Protein AF-A0A3C0AWQ5-F1 (afdb_monomer)

Nearest PDB structures (foldseek):
  6bwj-assembly1_A  TM=4.779E-01  e=2.416E+00  Oryctolagus cuniculus
  8ffl-assembly1_B  TM=4.822E-01  e=4.957E+00  Rattus norvegicus
  8ekq-assembly1_A  TM=4.429E-01  e=6.087E+00  Rattus norvegicus
  3ja6-assembly1_H  TM=2.962E-01  e=8.720E+00  Escherichia coli

Radius of gyration: 26.16 Å; Cα contacts (8 Å, |Δi|>4): 96; chains: 1; bounding box: 43×48×89 Å

Sequence (174 aa):
MKNVSDNIFKIKKTILFSLLLLGFLTPSRINSQEYRSAKAYIEDFGKNDMYLKKAIMDYSITIVESFLDTRSEVTAKRIVEKLKIINSNIDHHDRGFKGNTVLRDGLLRMNEKTLQAIENKTMVLDDYDSQNELSLKGIIANFNQRESSIMQYFEEINRFERIKKEFGVQYDLT

Structure (mmCIF, N/CA/C/O backbone):
data_AF-A0A3C0AWQ5-F1
#
_entry.id   AF-A0A3C0AWQ5-F1
#
loop_
_atom_site.group_PDB
_atom_site.id
_atom_site.type_symbol
_atom_site.label_atom_id
_atom_site.label_alt_id
_atom_site.label_comp_id
_atom_site.label_asym_id
_atom_site.label_entity_id
_atom_site.label_seq_id
_atom_site.pdbx_PDB_ins_code
_atom_site.Cartn_x
_atom_site.Cartn_y
_atom_site.Cartn_z
_atom_site.occupancy
_atom_site.B_iso_or_equiv
_atom_site.auth_seq_id
_atom_site.auth_comp_id
_atom_site.auth_asym_id
_atom_site.auth_atom_id
_atom_site.pdbx_PDB_model_num
ATOM 1 N N . MET A 1 1 ? -17.473 33.366 -63.465 1.00 55.62 1 MET A N 1
ATOM 2 C CA . MET A 1 1 ? -16.106 33.158 -62.924 1.00 55.62 1 MET A CA 1
ATOM 3 C C . MET A 1 1 ? -15.946 33.461 -61.424 1.00 55.62 1 MET A C 1
ATOM 5 O O . MET A 1 1 ? -15.062 32.865 -60.830 1.00 55.62 1 MET A O 1
ATOM 9 N N . LYS A 1 2 ? -16.788 34.290 -60.771 1.00 53.41 2 LYS A N 1
ATOM 10 C CA . LYS A 1 2 ? -16.683 34.572 -59.315 1.00 53.41 2 LYS A CA 1
ATOM 11 C C . LYS A 1 2 ? -16.907 33.352 -58.390 1.00 53.41 2 LYS A C 1
ATOM 13 O O . LYS A 1 2 ? -16.121 33.142 -57.477 1.00 53.41 2 LYS A O 1
ATOM 18 N N . ASN A 1 3 ? -17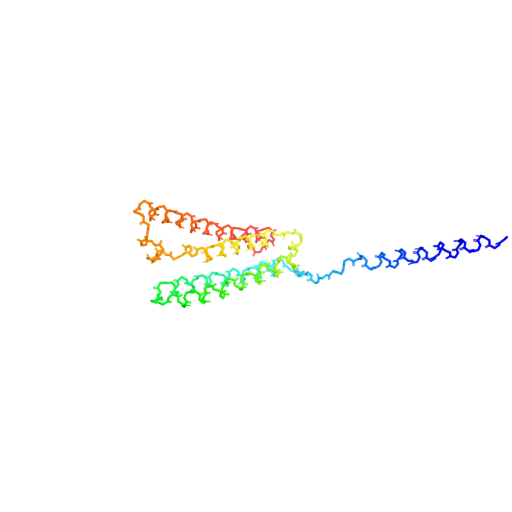.873 32.478 -58.696 1.00 56.03 3 ASN A N 1
ATOM 19 C CA . ASN A 1 3 ? -18.241 31.348 -57.816 1.00 56.03 3 ASN A CA 1
ATOM 20 C C . ASN A 1 3 ? -17.150 30.277 -57.605 1.00 56.03 3 ASN A C 1
ATOM 22 O O . ASN A 1 3 ? -17.178 29.570 -56.602 1.00 56.03 3 ASN A O 1
ATOM 26 N N . VAL A 1 4 ? -16.191 30.136 -58.527 1.00 57.31 4 VAL A N 1
ATOM 27 C CA . VAL A 1 4 ? -15.120 29.126 -58.406 1.00 57.31 4 VAL A CA 1
ATOM 28 C C . VAL A 1 4 ? -14.019 29.611 -57.456 1.00 57.31 4 VAL A C 1
ATOM 30 O O . VAL A 1 4 ? -13.523 28.839 -56.638 1.00 57.31 4 VAL A O 1
ATOM 33 N N . SER A 1 5 ? -13.692 30.906 -57.503 1.00 55.41 5 SER A N 1
ATOM 34 C CA . SER A 1 5 ? -12.680 31.525 -56.638 1.00 55.41 5 SER A CA 1
ATOM 35 C C . SER A 1 5 ? -13.087 31.489 -55.160 1.00 55.41 5 SER A C 1
ATOM 37 O O . SER A 1 5 ? -12.277 31.144 -54.299 1.00 55.41 5 SER A O 1
ATOM 39 N N . ASP A 1 6 ? -14.359 31.769 -54.866 1.00 58.00 6 ASP A N 1
ATOM 40 C CA . ASP A 1 6 ? -14.868 31.802 -53.490 1.00 58.00 6 ASP A CA 1
ATOM 41 C C . ASP A 1 6 ? -14.928 30.405 -52.855 1.00 58.00 6 ASP A C 1
ATOM 43 O O . ASP A 1 6 ? -14.645 30.245 -51.664 1.00 58.00 6 ASP A O 1
ATOM 47 N N . ASN A 1 7 ? -15.217 29.370 -53.652 1.00 60.91 7 ASN A N 1
ATOM 48 C CA . ASN A 1 7 ? -15.192 27.983 -53.188 1.00 60.91 7 ASN A CA 1
ATOM 49 C C . ASN A 1 7 ? -13.767 27.500 -52.898 1.00 60.91 7 ASN A C 1
ATOM 51 O O . ASN A 1 7 ? -13.542 26.873 -51.866 1.00 60.91 7 ASN A O 1
ATOM 55 N N . ILE A 1 8 ? -12.785 27.850 -53.736 1.00 60.72 8 ILE A N 1
ATOM 56 C CA . ILE A 1 8 ? -11.374 27.516 -53.482 1.00 60.72 8 ILE A CA 1
ATOM 57 C C . ILE A 1 8 ? -10.879 28.204 -52.201 1.00 60.72 8 ILE A C 1
ATOM 59 O O . ILE A 1 8 ? -10.162 27.595 -51.405 1.00 60.72 8 ILE A O 1
ATOM 63 N N . PHE A 1 9 ? -11.287 29.452 -51.959 1.00 59.84 9 PHE A N 1
ATOM 64 C CA . PHE A 1 9 ? -10.912 30.188 -50.751 1.00 59.84 9 PHE A CA 1
ATOM 65 C C . PHE A 1 9 ? -11.550 29.604 -49.479 1.00 59.84 9 PHE A C 1
ATOM 67 O O . PHE A 1 9 ? -10.876 29.477 -48.454 1.00 59.84 9 PHE A O 1
ATOM 74 N N . LYS A 1 10 ? -12.820 29.177 -49.548 1.00 62.41 10 LYS A N 1
ATOM 75 C CA . LYS A 1 10 ? -13.500 28.472 -48.446 1.00 62.41 10 LYS A CA 1
ATOM 76 C C . LYS A 1 10 ? -12.855 27.119 -48.146 1.00 62.41 10 LYS A C 1
ATOM 78 O O . LYS A 1 10 ? -12.545 26.863 -46.988 1.00 62.41 10 LYS A O 1
ATOM 83 N N . ILE A 1 11 ? -12.564 26.311 -49.168 1.00 65.62 11 ILE A N 1
ATOM 84 C CA . ILE A 1 11 ? -11.908 25.001 -49.012 1.00 65.62 11 ILE A CA 1
ATOM 85 C C . ILE A 1 11 ? -10.534 25.158 -48.347 1.00 65.62 11 ILE A C 1
ATOM 87 O O . ILE A 1 11 ? -10.223 24.434 -47.405 1.00 65.62 11 ILE A O 1
ATOM 91 N N . LYS A 1 12 ? -9.734 26.152 -48.760 1.00 66.88 12 LYS A N 1
ATOM 92 C CA . LYS A 1 12 ? -8.428 26.435 -48.140 1.00 66.88 12 LYS A CA 1
ATOM 93 C C . LYS A 1 12 ? -8.546 26.834 -46.666 1.00 66.88 12 LYS A C 1
ATOM 95 O O . LYS A 1 12 ? -7.738 26.380 -45.861 1.00 66.88 12 LYS A O 1
ATOM 100 N N . LYS A 1 13 ? -9.556 27.631 -46.294 1.00 64.38 13 LYS A N 1
ATOM 101 C CA . LYS A 1 13 ? -9.826 27.986 -44.889 1.00 64.38 13 LYS A CA 1
ATOM 102 C C . LYS A 1 13 ? -10.273 26.783 -44.062 1.00 64.38 13 LYS A C 1
ATOM 104 O O . LYS A 1 13 ? -9.796 26.627 -42.944 1.00 64.38 13 LYS A O 1
ATOM 109 N N . THR A 1 14 ? -11.140 25.930 -44.604 1.00 69.12 14 THR A N 1
ATOM 110 C CA . THR A 1 14 ? -11.595 24.716 -43.913 1.00 69.12 14 THR A CA 1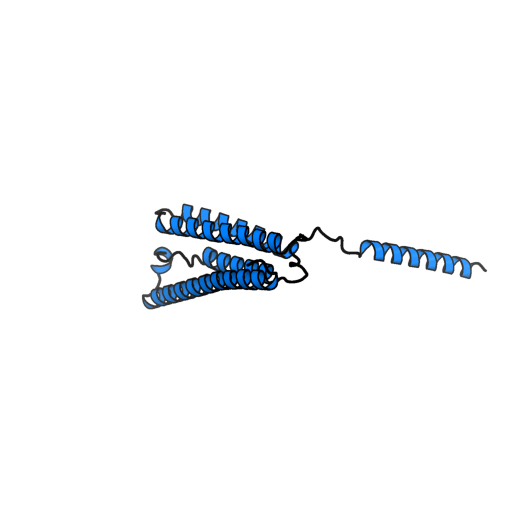
ATOM 111 C C . THR A 1 14 ? -10.440 23.742 -43.702 1.00 69.12 14 THR A C 1
ATOM 113 O O . THR A 1 14 ? -10.264 23.284 -42.582 1.00 69.12 14 THR A O 1
ATOM 116 N N . ILE A 1 15 ? -9.599 23.514 -44.721 1.00 71.25 15 ILE A N 1
ATOM 117 C CA . ILE A 1 15 ? -8.409 22.653 -44.617 1.00 71.25 15 ILE A CA 1
ATOM 118 C C . ILE A 1 15 ? -7.432 23.192 -43.563 1.00 71.25 15 ILE A C 1
ATOM 120 O O . ILE A 1 15 ? -6.970 22.431 -42.713 1.00 71.25 15 ILE A O 1
ATOM 124 N N . LEU A 1 16 ? -7.163 24.503 -43.574 1.00 68.25 16 LEU A N 1
ATOM 125 C CA . LEU A 1 16 ? -6.286 25.153 -42.598 1.00 68.25 16 LEU A CA 1
ATOM 126 C C . LEU A 1 16 ? -6.840 25.045 -41.168 1.00 68.25 16 LEU A C 1
ATOM 128 O O . LEU A 1 16 ? -6.082 24.785 -40.239 1.00 68.25 16 LEU A O 1
ATOM 132 N N . PHE A 1 17 ? -8.157 25.184 -40.998 1.00 70.00 17 PHE A N 1
ATOM 133 C CA . PHE A 1 17 ? -8.826 25.026 -39.707 1.00 70.00 17 PHE A CA 1
ATOM 134 C C . PHE A 1 17 ? -8.763 23.578 -39.202 1.00 70.00 17 PHE A C 1
ATOM 136 O O . PHE A 1 17 ? -8.458 23.358 -38.035 1.00 70.00 17 PHE A O 1
ATOM 143 N N . SER A 1 18 ? -8.954 22.584 -40.077 1.00 65.00 18 SER A N 1
ATOM 144 C CA . SER A 1 18 ? -8.803 21.167 -39.713 1.00 65.00 18 SER A CA 1
ATOM 145 C C . SER A 1 18 ? -7.355 20.765 -39.406 1.00 65.00 18 SER A C 1
ATOM 147 O O . SER A 1 18 ? -7.138 19.953 -38.513 1.00 65.00 18 SER A O 1
ATOM 149 N N . LEU A 1 19 ? -6.358 21.360 -40.074 1.00 65.38 19 LEU A N 1
ATOM 150 C CA . LEU A 1 19 ? -4.936 21.145 -39.762 1.00 65.38 19 LEU A CA 1
ATOM 151 C C . LEU A 1 19 ? -4.540 21.769 -38.415 1.00 65.38 19 LEU A C 1
ATOM 153 O O . LEU A 1 19 ? -3.797 21.155 -37.653 1.00 65.38 19 LEU A O 1
ATOM 157 N N . LEU A 1 20 ? -5.077 22.951 -38.091 1.00 64.25 20 LEU A N 1
ATOM 158 C CA . LEU A 1 20 ? -4.912 23.578 -36.776 1.00 64.25 20 LEU A CA 1
ATOM 159 C C . LEU A 1 20 ? -5.585 22.758 -35.669 1.00 64.25 20 LEU A C 1
ATOM 161 O O . LEU A 1 20 ? -4.976 22.549 -34.624 1.00 64.25 20 LEU A O 1
ATOM 165 N N . LEU A 1 21 ? -6.791 22.229 -35.907 1.00 61.38 21 LEU A N 1
ATOM 166 C CA . LEU A 1 21 ? -7.477 21.370 -34.939 1.00 61.38 21 LEU A CA 1
ATOM 167 C C . LEU A 1 21 ? -6.709 20.064 -34.675 1.00 61.38 21 LEU A C 1
ATOM 169 O O . LEU A 1 21 ? -6.637 19.624 -33.532 1.00 61.38 21 LEU A O 1
ATOM 173 N N . LEU A 1 22 ? -6.094 19.466 -35.706 1.00 57.47 22 LEU A N 1
ATOM 174 C CA . LEU A 1 22 ? -5.272 18.260 -35.548 1.00 57.47 22 LEU A CA 1
ATOM 175 C C . LEU A 1 22 ? -3.994 18.517 -34.732 1.00 57.47 22 LEU A C 1
ATOM 177 O O . LEU A 1 22 ? -3.584 17.652 -33.962 1.00 57.47 22 LEU A O 1
ATOM 181 N N . GLY A 1 23 ? -3.383 19.700 -34.867 1.00 58.22 23 GLY A N 1
ATOM 182 C CA . GLY A 1 23 ? -2.187 20.083 -34.106 1.00 58.22 23 GLY A CA 1
ATOM 183 C C . GLY A 1 23 ? -2.440 20.302 -32.609 1.00 58.22 23 GLY A C 1
ATOM 184 O O . GLY A 1 23 ? -1.536 20.101 -31.807 1.00 58.22 23 GLY A O 1
ATOM 185 N N . PHE A 1 24 ? -3.671 20.655 -32.219 1.00 55.09 24 PHE A N 1
ATOM 186 C CA . PHE A 1 24 ? -4.074 20.813 -30.813 1.00 55.09 24 PHE A CA 1
ATOM 187 C C . PHE A 1 24 ? -4.581 19.517 -30.159 1.00 55.09 24 PHE A C 1
ATOM 189 O O . PHE A 1 24 ? -4.776 19.486 -28.946 1.00 55.09 24 PHE A O 1
ATOM 196 N N . LEU A 1 25 ? -4.776 18.447 -30.936 1.00 54.00 25 LEU A N 1
ATOM 197 C CA . LEU A 1 25 ? -5.242 17.146 -30.445 1.00 54.00 25 LEU A CA 1
ATOM 198 C C . LEU A 1 25 ? -4.114 16.130 -30.231 1.00 54.00 25 LEU A C 1
ATOM 200 O O . LEU A 1 25 ? -4.391 15.007 -29.813 1.00 54.00 25 LEU A O 1
ATOM 204 N N . THR A 1 26 ? -2.848 16.483 -30.477 1.00 51.47 26 THR A N 1
ATOM 205 C CA . THR A 1 26 ? -1.750 15.621 -30.030 1.00 51.47 26 THR A CA 1
ATOM 206 C C . THR A 1 26 ? -1.673 15.717 -28.510 1.00 51.47 26 THR A C 1
ATOM 208 O O . THR A 1 26 ? -1.387 16.809 -28.010 1.00 51.47 26 THR A O 1
ATOM 211 N N . PRO A 1 27 ? -1.920 14.630 -27.756 1.00 54.78 27 PRO A N 1
ATOM 212 C CA . PRO A 1 27 ? -1.779 14.676 -26.313 1.00 54.78 27 PRO A CA 1
ATOM 213 C C . PRO A 1 27 ? -0.351 15.109 -26.001 1.00 54.78 27 PRO A C 1
ATOM 215 O O . PRO A 1 27 ? 0.618 14.473 -26.431 1.00 54.78 27 PRO A O 1
ATOM 218 N N . SER A 1 28 ? -0.223 16.214 -25.271 1.00 50.38 28 SER A N 1
ATOM 219 C CA . SER A 1 28 ? 1.011 16.589 -24.600 1.00 50.38 28 SER A CA 1
ATOM 220 C C . SER A 1 28 ? 1.487 15.334 -23.884 1.00 50.38 28 SER A C 1
ATOM 222 O O . SER A 1 28 ? 0.751 14.757 -23.082 1.00 50.38 28 SER A O 1
ATOM 224 N N . ARG A 1 29 ? 2.689 14.849 -24.205 1.00 44.72 29 ARG A N 1
ATOM 225 C CA . ARG A 1 29 ? 3.332 13.814 -23.397 1.00 44.72 29 ARG A CA 1
ATOM 226 C C . ARG A 1 29 ? 3.612 14.449 -22.037 1.00 44.72 29 ARG A C 1
ATOM 228 O O . ARG A 1 29 ? 4.678 15.010 -21.826 1.00 44.72 29 ARG A O 1
ATOM 235 N N . ILE A 1 30 ? 2.614 14.440 -21.157 1.00 48.91 30 ILE A N 1
ATOM 236 C CA . ILE A 1 30 ? 2.751 14.832 -19.761 1.00 48.91 30 ILE A CA 1
ATOM 237 C C . ILE A 1 30 ? 3.780 13.860 -19.195 1.00 48.91 30 ILE A C 1
ATOM 239 O O . ILE A 1 30 ? 3.579 12.650 -19.280 1.00 48.91 30 ILE A O 1
ATOM 243 N N . ASN A 1 31 ? 4.912 14.416 -18.765 1.00 51.22 31 ASN A N 1
ATOM 244 C CA . ASN A 1 31 ? 6.119 13.751 -18.283 1.00 51.22 31 ASN A CA 1
ATOM 245 C C . ASN A 1 31 ? 5.815 12.428 -17.560 1.00 51.22 31 ASN A C 1
ATOM 247 O O . ASN A 1 31 ? 5.539 12.417 -16.363 1.00 51.22 31 ASN A O 1
ATOM 251 N N . SER A 1 32 ? 5.846 11.314 -18.290 1.00 54.50 32 SER A N 1
ATOM 252 C CA . SER A 1 32 ? 5.845 9.988 -17.684 1.00 54.50 32 SER A CA 1
ATOM 253 C C . SER A 1 32 ? 7.259 9.671 -17.238 1.00 54.50 32 SER A C 1
ATOM 255 O O . SER A 1 32 ? 8.208 9.957 -17.973 1.00 54.50 32 SER A O 1
ATOM 257 N N . GLN A 1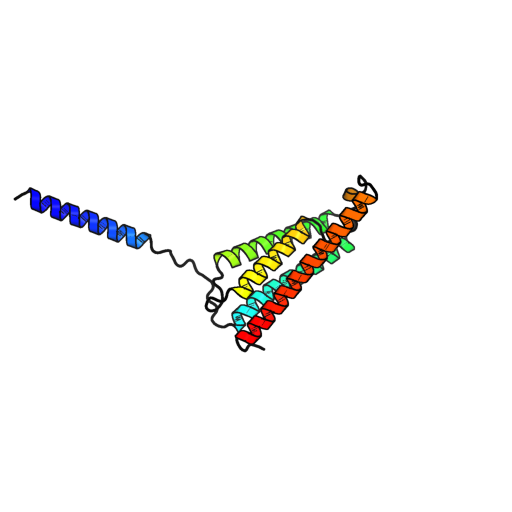 33 ? 7.409 9.073 -16.063 1.00 67.44 33 GLN A N 1
ATOM 258 C CA . GLN A 1 33 ? 8.718 8.707 -15.544 1.00 67.44 33 GLN A CA 1
ATOM 259 C C . GLN A 1 33 ? 9.287 7.551 -16.378 1.00 67.44 33 GLN A C 1
ATOM 261 O O . GLN A 1 33 ? 8.883 6.399 -16.243 1.00 67.44 33 GLN A O 1
ATOM 266 N N . GLU A 1 34 ? 10.203 7.868 -17.295 1.00 75.81 34 GLU A N 1
ATOM 267 C CA . GLU A 1 34 ? 10.917 6.872 -18.093 1.00 75.81 34 GLU A CA 1
ATOM 268 C C . GLU A 1 34 ? 12.188 6.439 -17.358 1.00 75.81 34 GLU A C 1
ATOM 270 O O . GLU A 1 34 ? 13.174 7.174 -17.252 1.00 75.81 34 GLU A O 1
ATOM 275 N N . TYR A 1 35 ? 12.169 5.217 -16.833 1.00 84.31 35 TYR A N 1
ATOM 276 C CA . TYR A 1 35 ? 13.312 4.644 -16.137 1.00 84.31 35 TYR A CA 1
ATOM 277 C C . TYR A 1 35 ? 14.376 4.176 -17.131 1.00 84.31 35 TYR A C 1
ATOM 279 O O . TYR A 1 35 ? 14.105 3.397 -18.043 1.00 84.31 35 TYR A O 1
ATOM 287 N N . ARG A 1 36 ? 15.622 4.616 -16.916 1.00 85.69 36 ARG A N 1
ATOM 288 C CA . ARG A 1 36 ? 16.769 4.259 -17.771 1.00 85.69 36 ARG A CA 1
ATOM 289 C C . ARG A 1 36 ? 17.223 2.807 -17.604 1.00 85.69 36 ARG A C 1
ATOM 291 O O . ARG A 1 36 ? 17.841 2.258 -18.510 1.00 85.69 36 ARG A O 1
ATOM 298 N N . SER A 1 37 ? 16.944 2.186 -16.458 1.00 91.81 37 SER A N 1
ATOM 299 C CA . SER A 1 37 ? 17.308 0.798 -16.171 1.00 91.81 37 SER A CA 1
ATOM 300 C C . SER A 1 37 ? 16.249 0.108 -15.314 1.00 91.81 37 SER A C 1
ATOM 302 O O . SER A 1 37 ? 15.575 0.747 -14.505 1.00 91.81 37 SER A O 1
ATOM 304 N N . ALA A 1 38 ? 16.147 -1.216 -15.463 1.00 91.81 38 ALA A N 1
ATOM 305 C CA . ALA A 1 38 ? 15.272 -2.048 -14.639 1.00 91.81 38 ALA A CA 1
ATOM 306 C C . ALA A 1 38 ? 15.665 -1.967 -13.155 1.00 91.81 38 ALA A C 1
ATOM 308 O O . ALA A 1 38 ? 14.804 -1.970 -12.282 1.00 91.81 38 ALA A O 1
ATOM 309 N N . LYS A 1 39 ? 16.969 -1.812 -12.881 1.00 93.06 39 LYS A N 1
ATOM 310 C CA . LYS A 1 39 ? 17.515 -1.601 -11.538 1.00 93.06 39 LYS A CA 1
ATOM 311 C C . LYS A 1 39 ? 16.975 -0.327 -10.887 1.00 93.06 39 LYS A C 1
ATOM 313 O O . LYS A 1 39 ? 16.472 -0.381 -9.774 1.00 93.06 39 LYS A O 1
ATOM 318 N N . ALA A 1 40 ? 17.022 0.802 -11.595 1.00 90.56 40 ALA A N 1
ATOM 319 C CA . ALA A 1 40 ? 16.480 2.056 -11.075 1.00 90.56 40 ALA A CA 1
ATOM 320 C C . ALA A 1 40 ? 14.964 1.964 -10.841 1.00 90.56 40 ALA A C 1
ATOM 322 O O . ALA A 1 40 ? 14.456 2.550 -9.891 1.00 90.56 40 ALA A O 1
ATOM 323 N N . TYR A 1 41 ? 14.260 1.206 -11.688 1.00 92.88 41 TYR A N 1
ATOM 324 C CA . TYR A 1 41 ? 12.831 0.959 -11.534 1.00 92.88 41 TYR A CA 1
ATOM 325 C C . TYR A 1 41 ? 12.528 0.178 -10.253 1.00 92.88 41 TYR A C 1
ATOM 327 O O . TYR A 1 41 ? 11.837 0.684 -9.376 1.00 92.88 41 TYR A O 1
ATOM 335 N N . ILE A 1 42 ? 13.103 -1.016 -10.081 1.00 93.25 42 ILE A N 1
ATOM 336 C CA . ILE A 1 42 ? 12.837 -1.834 -8.890 1.00 93.25 42 ILE A CA 1
ATOM 337 C C . ILE A 1 42 ? 13.303 -1.153 -7.591 1.00 93.25 42 ILE A C 1
ATOM 339 O O . ILE A 1 42 ? 12.645 -1.297 -6.563 1.00 93.25 42 ILE A O 1
ATOM 343 N N . GLU A 1 43 ? 14.390 -0.374 -7.624 1.00 92.00 43 GLU A N 1
ATOM 344 C CA . GLU A 1 43 ? 14.871 0.385 -6.463 1.00 92.00 43 GLU A CA 1
ATOM 345 C C . GLU A 1 43 ? 13.892 1.485 -6.035 1.00 92.00 43 GLU A C 1
ATOM 347 O O . GLU A 1 43 ? 13.688 1.679 -4.835 1.00 92.00 43 GLU A O 1
ATOM 352 N N . ASP A 1 44 ? 13.265 2.193 -6.979 1.00 90.44 44 ASP A N 1
ATOM 353 C CA . ASP A 1 44 ? 12.277 3.225 -6.650 1.00 90.44 44 ASP A CA 1
ATOM 354 C C . ASP A 1 44 ? 11.029 2.621 -5.989 1.00 90.44 44 ASP A C 1
ATOM 356 O O . ASP A 1 44 ? 10.584 3.062 -4.925 1.00 90.44 44 ASP A O 1
ATOM 360 N N . PHE A 1 45 ? 10.547 1.504 -6.536 1.00 91.38 45 PHE A N 1
ATOM 361 C CA . PHE A 1 45 ? 9.474 0.715 -5.932 1.00 91.38 45 PHE A CA 1
ATOM 362 C C . PHE A 1 45 ? 9.870 0.138 -4.562 1.00 91.38 45 PHE A C 1
ATOM 364 O O . PHE A 1 45 ? 9.056 0.122 -3.637 1.00 91.38 45 PHE A O 1
ATOM 371 N N . GLY A 1 46 ? 11.133 -0.260 -4.388 1.00 90.81 46 GLY A N 1
ATOM 372 C CA . GLY A 1 46 ? 11.683 -0.717 -3.111 1.00 90.81 46 GLY A CA 1
ATOM 373 C C . GLY A 1 46 ? 11.687 0.362 -2.023 1.00 90.81 46 GLY A C 1
ATOM 374 O O . GLY A 1 46 ? 11.414 0.061 -0.862 1.00 90.81 46 GLY A O 1
ATOM 375 N N . LYS A 1 47 ? 11.926 1.633 -2.376 1.00 90.62 47 LYS A N 1
ATOM 376 C CA . LYS A 1 47 ? 11.839 2.754 -1.420 1.00 90.62 47 LYS A CA 1
ATOM 377 C C . LYS A 1 47 ? 10.413 2.967 -0.921 1.00 90.62 47 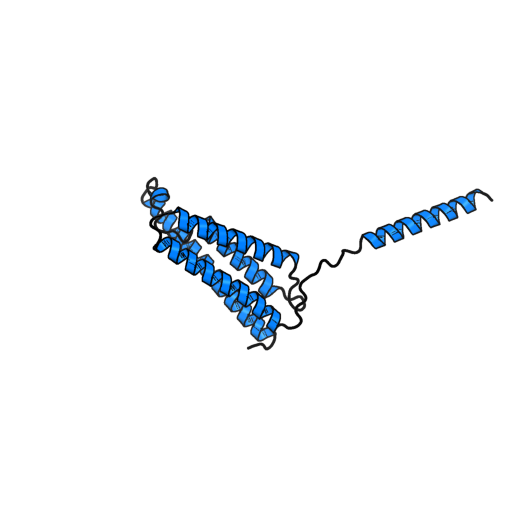LYS A C 1
ATOM 379 O O . LYS A 1 47 ? 10.220 3.188 0.275 1.00 90.62 47 LYS A O 1
ATOM 384 N N . ASN A 1 48 ? 9.431 2.890 -1.819 1.00 88.31 48 ASN A N 1
ATOM 385 C CA . ASN A 1 48 ? 8.018 3.025 -1.459 1.00 88.31 48 ASN A CA 1
ATOM 386 C C . ASN A 1 48 ? 7.561 1.889 -0.533 1.00 88.31 48 ASN A C 1
ATOM 388 O O . ASN A 1 48 ? 6.924 2.146 0.486 1.00 88.31 48 ASN A O 1
ATOM 392 N N . ASP A 1 49 ? 7.966 0.655 -0.827 1.00 90.44 49 ASP A N 1
ATOM 393 C CA . ASP A 1 49 ? 7.713 -0.508 0.029 1.00 90.44 49 ASP A CA 1
ATOM 394 C C . ASP A 1 49 ? 8.379 -0.395 1.410 1.00 90.44 49 ASP A C 1
ATOM 396 O O . ASP A 1 49 ? 7.741 -0.608 2.441 1.00 90.44 49 ASP A O 1
ATOM 400 N N . MET A 1 50 ? 9.645 0.029 1.469 1.00 90.44 50 MET A N 1
ATOM 401 C CA . MET A 1 50 ? 10.332 0.245 2.746 1.00 90.44 50 MET A CA 1
ATOM 402 C C . MET A 1 50 ? 9.656 1.341 3.581 1.00 90.44 50 MET A C 1
ATOM 404 O O . MET A 1 50 ? 9.502 1.186 4.795 1.00 90.44 50 MET A O 1
ATOM 408 N N . TYR A 1 51 ? 9.227 2.436 2.941 1.00 89.00 51 TYR A N 1
ATOM 409 C CA . TYR A 1 51 ? 8.441 3.472 3.606 1.00 89.00 51 TYR A CA 1
ATOM 410 C C . TYR A 1 51 ? 7.151 2.893 4.195 1.00 89.00 51 TYR A C 1
ATOM 412 O O . TYR A 1 51 ? 6.866 3.148 5.365 1.00 89.00 51 TYR A O 1
ATOM 420 N N . LEU A 1 52 ? 6.407 2.100 3.419 1.00 87.81 52 LEU A N 1
ATOM 421 C CA . LEU A 1 52 ? 5.154 1.490 3.855 1.00 87.81 52 LEU A CA 1
ATOM 422 C C . LEU A 1 52 ? 5.352 0.597 5.081 1.00 87.81 52 LEU A C 1
ATOM 424 O O . LEU A 1 52 ? 4.677 0.777 6.093 1.00 87.81 52 LEU A O 1
ATOM 428 N N . LYS A 1 53 ? 6.321 -0.320 5.023 1.00 88.94 53 LYS A N 1
ATOM 429 C CA . LYS A 1 53 ? 6.643 -1.227 6.133 1.00 88.94 53 LYS A CA 1
ATOM 430 C C . LYS A 1 53 ? 6.986 -0.467 7.405 1.00 88.94 53 LYS A C 1
ATOM 432 O O . LYS A 1 53 ? 6.448 -0.775 8.466 1.00 88.94 53 LYS A O 1
ATOM 437 N N . LYS A 1 54 ? 7.834 0.561 7.295 1.00 87.25 54 LYS A N 1
ATOM 438 C CA . LYS A 1 54 ? 8.179 1.415 8.436 1.00 87.25 54 LYS A CA 1
ATOM 439 C C . LYS A 1 54 ? 6.947 2.137 8.978 1.00 87.25 54 LYS A C 1
ATOM 441 O O . LYS A 1 54 ?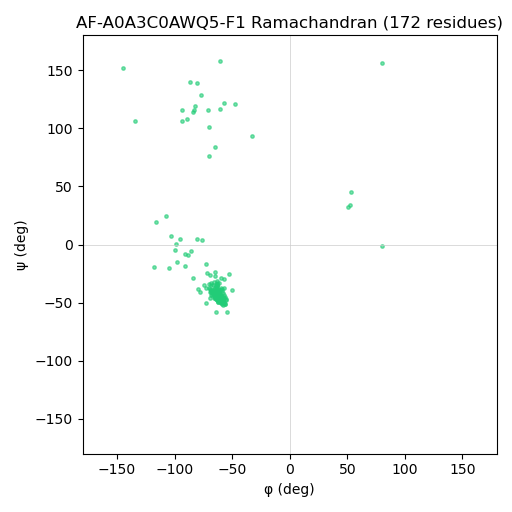 6.743 2.171 10.184 1.00 87.25 54 LYS A O 1
ATOM 446 N N . ALA A 1 55 ? 6.130 2.708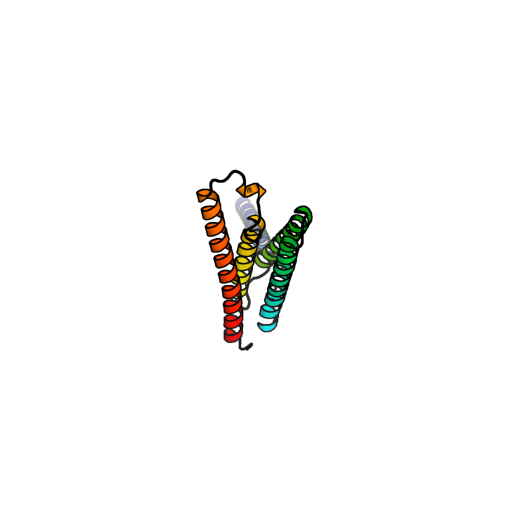 8.100 1.00 83.06 55 ALA A N 1
ATOM 447 C CA . ALA A 1 55 ? 4.943 3.453 8.488 1.00 83.06 55 ALA A CA 1
ATOM 448 C C . ALA A 1 55 ? 3.931 2.573 9.241 1.00 83.06 55 ALA A C 1
ATOM 450 O O . ALA A 1 55 ? 3.393 2.994 10.260 1.00 83.06 55 ALA A O 1
ATOM 451 N N . ILE A 1 56 ? 3.723 1.338 8.783 1.00 84.81 56 ILE A N 1
ATOM 452 C CA . ILE A 1 56 ? 2.843 0.367 9.443 1.00 84.81 56 ILE A CA 1
ATOM 453 C C . ILE A 1 56 ? 3.417 -0.125 10.766 1.00 84.81 56 ILE A C 1
ATOM 455 O O . ILE A 1 56 ? 2.667 -0.284 11.727 1.00 84.81 56 ILE A O 1
ATOM 459 N N . MET A 1 57 ? 4.732 -0.316 10.851 1.00 84.44 57 MET A N 1
ATOM 460 C CA . MET A 1 57 ? 5.388 -0.628 12.118 1.00 84.44 57 MET A CA 1
ATOM 461 C C . MET A 1 57 ? 5.207 0.513 13.125 1.00 84.44 57 MET A C 1
ATOM 463 O O . MET A 1 57 ? 4.748 0.266 14.236 1.00 84.44 57 MET A O 1
ATOM 467 N N . ASP A 1 58 ? 5.479 1.759 12.721 1.00 79.38 58 ASP A N 1
ATOM 468 C CA . ASP A 1 58 ? 5.273 2.945 13.558 1.00 79.38 58 ASP A CA 1
ATOM 469 C C . ASP A 1 58 ? 3.800 3.043 14.009 1.00 79.38 58 ASP A C 1
ATOM 471 O O . ASP A 1 58 ? 3.529 3.320 15.174 1.00 79.38 58 ASP A O 1
ATOM 475 N N . TYR A 1 59 ? 2.842 2.768 13.115 1.00 82.50 59 TYR A N 1
ATOM 476 C CA . TYR A 1 59 ? 1.414 2.750 13.444 1.00 82.50 59 TYR A CA 1
ATOM 477 C C . TYR A 1 59 ? 1.054 1.653 14.451 1.00 82.50 59 TYR A C 1
ATOM 479 O O . TYR A 1 59 ? 0.370 1.925 15.436 1.00 82.50 59 TYR A O 1
ATOM 487 N N . SER A 1 60 ? 1.563 0.439 14.251 1.00 80.88 60 SER A N 1
ATOM 488 C CA . SER A 1 60 ? 1.329 -0.696 15.152 1.00 80.88 60 SER A CA 1
ATOM 489 C C . SER A 1 60 ? 1.874 -0.408 16.551 1.00 80.88 60 SER A C 1
ATOM 491 O O . SER A 1 60 ? 1.183 -0.640 17.537 1.00 80.88 60 SER A O 1
ATOM 493 N N . ILE A 1 61 ? 3.072 0.182 16.636 1.00 81.75 61 ILE A N 1
ATOM 494 C CA . ILE A 1 61 ? 3.648 0.660 17.899 1.00 81.75 61 ILE A CA 1
ATOM 495 C C . ILE A 1 61 ? 2.724 1.697 18.531 1.00 81.75 61 ILE A C 1
ATOM 497 O O . ILE A 1 61 ? 2.421 1.591 19.712 1.00 81.75 61 ILE A O 1
ATOM 501 N N . THR A 1 62 ? 2.218 2.669 17.760 1.00 81.25 62 THR A N 1
ATOM 502 C CA . THR A 1 62 ? 1.305 3.665 18.332 1.00 81.25 62 THR A CA 1
ATOM 503 C C . THR A 1 62 ? 0.005 3.064 18.839 1.00 81.25 62 THR A C 1
ATOM 505 O O . THR A 1 62 ? -0.452 3.535 19.862 1.00 81.25 62 THR A O 1
ATOM 508 N N . ILE A 1 63 ? -0.564 2.042 18.190 1.00 80.50 63 ILE A N 1
ATOM 509 C CA . ILE A 1 63 ? -1.762 1.354 18.699 1.00 80.50 63 ILE A CA 1
ATOM 510 C C . ILE A 1 63 ? -1.452 0.691 20.046 1.00 80.50 63 ILE A C 1
ATOM 512 O O . ILE A 1 63 ? -2.181 0.899 21.005 1.00 80.50 63 ILE A O 1
ATOM 516 N N . VAL A 1 64 ? -0.347 -0.058 20.129 1.00 78.12 64 VAL A N 1
ATOM 517 C CA . VAL A 1 64 ? 0.026 -0.812 21.339 1.00 78.12 64 VAL A CA 1
ATOM 518 C C . VAL A 1 64 ? 0.422 0.108 22.499 1.00 78.12 64 VAL A C 1
ATOM 520 O O . VAL A 1 64 ? 0.110 -0.175 23.651 1.00 78.12 64 VAL A O 1
ATOM 523 N N . GLU A 1 65 ? 1.142 1.194 22.214 1.00 73.44 65 GLU A N 1
ATOM 524 C CA . GLU A 1 65 ? 1.688 2.092 23.238 1.00 73.44 65 GLU A CA 1
ATOM 525 C C . GLU A 1 65 ? 0.750 3.248 23.605 1.00 73.44 65 GLU A C 1
ATOM 527 O O . GLU A 1 65 ? 0.956 3.902 24.633 1.00 73.44 65 GLU A O 1
ATOM 532 N N . SER A 1 66 ? -0.244 3.577 22.773 1.00 64.12 66 SER A N 1
ATOM 533 C CA . SER A 1 66 ? -1.125 4.705 23.066 1.00 64.12 66 SER A CA 1
ATOM 534 C C . SER A 1 66 ? -2.239 4.305 24.024 1.00 64.12 66 SER A C 1
ATOM 536 O O . SER A 1 66 ? -3.164 3.605 23.647 1.00 64.12 66 SER A O 1
ATOM 538 N N . PHE A 1 67 ? -2.233 4.901 25.216 1.00 55.19 67 PHE A N 1
ATOM 539 C CA . PHE A 1 67 ? -3.436 5.044 26.048 1.00 55.19 67 PHE A CA 1
ATOM 540 C C . PHE A 1 67 ? -4.383 6.156 25.536 1.00 55.19 67 PHE A C 1
ATOM 542 O O . PHE A 1 67 ? -5.349 6.501 26.208 1.00 55.19 67 PHE A O 1
ATOM 549 N N . LEU A 1 68 ? -4.061 6.790 24.396 1.00 59.09 68 LEU A N 1
ATOM 550 C CA . LEU A 1 68 ? -4.768 7.938 23.821 1.00 59.09 68 LEU A CA 1
ATOM 551 C C . LEU A 1 68 ? -4.990 7.726 22.316 1.00 59.09 68 LEU A C 1
ATOM 553 O O . LEU A 1 68 ? -4.064 7.915 21.518 1.00 59.09 68 LEU A O 1
ATOM 557 N N . ASP A 1 69 ? -6.232 7.429 21.935 1.00 65.94 69 ASP A N 1
ATOM 558 C CA . ASP A 1 69 ? -6.671 7.159 20.553 1.00 65.94 69 ASP A CA 1
ATOM 559 C C . ASP A 1 69 ? -6.286 8.250 19.544 1.00 65.94 69 ASP A C 1
ATOM 561 O O . ASP A 1 69 ? -6.086 8.001 18.356 1.00 65.94 69 ASP A O 1
ATOM 565 N N . THR A 1 70 ? -6.108 9.482 20.014 1.00 71.62 70 THR A N 1
ATOM 566 C CA . THR A 1 70 ? -5.756 10.626 19.168 1.00 71.62 70 THR A CA 1
ATOM 567 C C . THR A 1 70 ? -4.395 10.469 18.486 1.00 71.62 70 THR A C 1
ATOM 569 O O . THR A 1 70 ? -4.207 10.947 17.366 1.00 71.62 70 THR A O 1
ATOM 572 N N . ARG A 1 71 ? -3.426 9.781 19.108 1.00 73.00 71 ARG A N 1
ATOM 573 C CA . ARG A 1 71 ? -2.076 9.620 18.538 1.00 73.00 71 ARG A CA 1
ATOM 574 C C . ARG A 1 71 ? -2.033 8.555 17.443 1.00 73.00 71 ARG A C 1
ATOM 576 O O . ARG A 1 71 ? -1.369 8.762 16.418 1.00 73.00 71 ARG A O 1
ATOM 583 N N . SER A 1 72 ? -2.727 7.438 17.650 1.00 79.19 72 SER A N 1
ATOM 584 C CA . SER A 1 72 ? -2.869 6.388 16.641 1.00 79.19 72 SER A CA 1
ATOM 585 C C . SER A 1 72 ? -3.676 6.913 15.446 1.00 79.19 72 SER A C 1
ATOM 587 O O . SER A 1 72 ? -3.269 6.703 14.303 1.00 79.19 72 SER A O 1
ATOM 589 N N . GLU A 1 73 ? -4.716 7.722 15.678 1.00 82.62 73 GLU A N 1
ATOM 590 C CA . GLU A 1 73 ? -5.509 8.357 14.619 1.00 82.62 73 GLU A CA 1
ATOM 591 C C . GLU A 1 73 ? -4.702 9.364 13.779 1.00 82.62 73 GLU A C 1
ATOM 593 O O . GLU A 1 73 ? -4.754 9.335 12.547 1.00 82.62 73 GLU A O 1
ATOM 598 N N . VAL A 1 74 ? -3.907 10.237 14.410 1.00 85.25 74 VAL A N 1
ATOM 599 C CA . VAL A 1 74 ? -3.027 11.176 13.684 1.00 85.25 74 VAL A CA 1
ATOM 600 C C . VAL A 1 74 ? -2.000 10.421 12.840 1.00 85.25 74 VAL A C 1
ATOM 602 O O . VAL A 1 74 ? -1.722 10.795 11.696 1.00 85.25 74 VAL A O 1
ATOM 605 N N . THR A 1 75 ? -1.449 9.335 13.383 1.00 84.94 75 THR A N 1
ATOM 606 C CA . THR A 1 75 ? -0.481 8.499 12.668 1.00 84.94 75 THR A CA 1
ATOM 607 C C . THR A 1 75 ? -1.141 7.819 11.470 1.00 84.94 75 THR A C 1
ATOM 609 O O . THR A 1 75 ? -0.606 7.914 10.365 1.00 84.94 75 THR A O 1
ATOM 612 N N . ALA A 1 76 ? -2.328 7.236 11.653 1.00 86.62 76 ALA A N 1
ATOM 613 C CA . ALA A 1 76 ? -3.136 6.643 10.591 1.00 86.62 76 ALA A CA 1
ATOM 614 C C . ALA A 1 76 ? -3.435 7.642 9.462 1.00 86.62 76 ALA A C 1
ATOM 616 O O . ALA A 1 76 ? -3.142 7.356 8.300 1.00 86.62 76 ALA A O 1
ATOM 617 N N . LYS A 1 77 ? -3.934 8.842 9.794 1.00 88.75 77 LYS A N 1
ATOM 618 C CA . LYS A 1 77 ? -4.244 9.905 8.819 1.00 88.75 77 LYS A CA 1
ATOM 619 C C . LYS A 1 77 ? -3.037 10.263 7.955 1.00 88.75 77 LYS A C 1
ATOM 621 O O . LYS A 1 77 ? -3.135 10.264 6.730 1.00 88.75 77 LYS A O 1
ATOM 626 N N . ARG A 1 78 ? -1.872 10.467 8.577 1.00 89.50 78 ARG A N 1
ATOM 627 C CA . ARG A 1 78 ? -0.626 10.785 7.862 1.00 89.50 78 ARG A CA 1
ATOM 628 C C . ARG A 1 78 ? -0.212 9.680 6.885 1.00 89.50 78 ARG A C 1
ATOM 630 O O . ARG A 1 78 ? 0.303 9.973 5.806 1.00 89.50 78 ARG A O 1
ATOM 637 N N . ILE A 1 79 ? -0.391 8.414 7.265 1.00 88.31 79 ILE A N 1
ATOM 638 C CA . ILE A 1 79 ? -0.062 7.270 6.401 1.00 88.31 79 ILE A CA 1
ATOM 639 C C . ILE A 1 79 ? -1.030 7.210 5.223 1.00 88.31 79 ILE A C 1
ATOM 641 O O . ILE A 1 79 ? -0.588 7.091 4.082 1.00 88.31 79 ILE A O 1
ATOM 645 N N . VAL A 1 80 ? -2.329 7.355 5.492 1.00 92.00 80 VAL A N 1
ATOM 646 C CA . VAL A 1 80 ? -3.386 7.365 4.473 1.00 92.00 80 VAL A CA 1
ATOM 647 C C . VAL A 1 80 ? -3.145 8.459 3.435 1.00 92.00 80 VAL A C 1
ATOM 649 O O . VAL A 1 80 ? -3.139 8.175 2.238 1.00 92.00 80 VAL A O 1
ATOM 652 N N . GLU A 1 81 ? -2.892 9.694 3.868 1.00 92.50 81 GLU A N 1
ATOM 653 C CA . GLU A 1 81 ? -2.609 10.819 2.969 1.00 92.50 81 GLU A CA 1
ATOM 654 C C . GLU A 1 81 ? -1.397 10.538 2.080 1.00 92.50 81 GLU A C 1
ATOM 656 O O . GLU A 1 81 ? -1.457 10.702 0.859 1.00 92.50 81 GLU A O 1
ATOM 661 N N . LYS A 1 82 ? -0.299 10.053 2.671 1.00 90.88 82 LYS A N 1
ATOM 662 C CA . LYS A 1 82 ? 0.918 9.775 1.911 1.00 90.88 82 LYS A CA 1
ATOM 663 C C . LYS A 1 82 ? 0.742 8.617 0.927 1.00 90.88 82 LYS A C 1
ATOM 665 O O . LYS A 1 82 ? 1.235 8.716 -0.194 1.00 90.88 82 LYS A O 1
ATOM 670 N N . LEU A 1 83 ? 0.022 7.559 1.297 1.00 91.62 83 LEU A N 1
ATOM 671 C CA . LEU A 1 83 ? -0.288 6.455 0.386 1.00 91.62 83 LEU A CA 1
ATOM 672 C C . LEU A 1 83 ? -1.178 6.898 -0.777 1.00 91.62 83 LEU A C 1
ATOM 674 O O . LEU A 1 83 ? -0.912 6.516 -1.914 1.00 91.62 83 LEU A O 1
ATOM 678 N N . LYS A 1 84 ? -2.179 7.750 -0.525 1.00 92.50 84 LYS A N 1
ATOM 679 C CA . LYS A 1 84 ? -3.024 8.330 -1.581 1.00 92.50 84 LYS A CA 1
ATOM 680 C C . LYS A 1 84 ? -2.202 9.177 -2.556 1.00 92.50 84 LYS A C 1
ATOM 682 O O . LYS A 1 84 ? -2.374 9.040 -3.764 1.00 92.50 84 LYS A O 1
ATOM 687 N N . ILE A 1 85 ? -1.260 9.980 -2.054 1.00 91.69 85 ILE A N 1
ATOM 688 C CA . ILE A 1 85 ? -0.333 10.757 -2.895 1.00 91.69 85 ILE A CA 1
ATOM 689 C C . ILE A 1 85 ? 0.566 9.832 -3.726 1.00 91.69 85 ILE A C 1
ATOM 691 O O . ILE A 1 85 ? 0.702 10.039 -4.930 1.00 91.69 85 ILE A O 1
ATOM 695 N N . ILE A 1 86 ? 1.160 8.801 -3.113 1.00 90.44 86 ILE A N 1
ATOM 696 C CA . ILE A 1 86 ? 1.999 7.822 -3.822 1.00 90.44 86 ILE A CA 1
ATOM 697 C C . ILE A 1 86 ? 1.191 7.128 -4.924 1.00 90.44 86 ILE A C 1
ATOM 699 O O . ILE A 1 86 ? 1.634 7.110 -6.068 1.00 90.44 86 ILE A O 1
ATOM 703 N N . ASN A 1 87 ? -0.003 6.617 -4.610 1.00 92.94 87 ASN A N 1
ATOM 704 C CA . ASN A 1 87 ? -0.863 5.951 -5.586 1.00 92.94 87 ASN A CA 1
ATOM 705 C C . ASN A 1 87 ? -1.244 6.883 -6.732 1.00 92.94 87 ASN A C 1
ATOM 707 O O . ASN A 1 87 ? -1.096 6.501 -7.887 1.00 92.94 87 ASN A O 1
ATOM 711 N N . SER A 1 88 ? -1.664 8.113 -6.427 1.00 93.12 88 SER A N 1
ATOM 712 C CA . SER A 1 88 ? -1.989 9.106 -7.451 1.00 93.12 88 SER A CA 1
ATOM 713 C C . SER A 1 88 ? -0.793 9.375 -8.363 1.00 93.12 88 SER A C 1
ATOM 715 O O . SER A 1 88 ? -0.949 9.396 -9.580 1.00 93.12 88 SER A O 1
ATOM 717 N N . ASN A 1 89 ? 0.405 9.549 -7.801 1.00 89.62 89 ASN A N 1
ATOM 718 C CA . ASN A 1 89 ? 1.605 9.809 -8.592 1.00 89.62 89 ASN A CA 1
ATOM 719 C C . ASN A 1 89 ? 1.963 8.620 -9.491 1.00 89.62 89 ASN A C 1
ATOM 721 O O . ASN A 1 89 ? 2.258 8.809 -10.668 1.00 89.62 89 ASN A O 1
ATOM 725 N N . ILE A 1 90 ? 1.918 7.402 -8.951 1.00 90.31 90 ILE A N 1
ATOM 726 C CA . ILE A 1 90 ? 2.214 6.180 -9.702 1.00 90.31 90 ILE A CA 1
ATOM 727 C C . ILE A 1 90 ? 1.192 5.984 -10.830 1.00 90.31 90 ILE A C 1
ATOM 729 O O . ILE A 1 90 ? 1.584 5.755 -11.969 1.00 90.31 90 ILE A O 1
ATOM 733 N N . ASP A 1 91 ? -0.100 6.120 -10.539 1.00 90.00 91 ASP A N 1
ATOM 734 C CA . ASP A 1 91 ? -1.183 5.916 -11.507 1.00 90.00 91 ASP A CA 1
ATOM 735 C C . ASP A 1 91 ? -1.108 6.902 -12.688 1.00 90.00 91 ASP A C 1
ATOM 737 O O . ASP A 1 91 ? -1.266 6.518 -13.847 1.00 90.00 91 ASP A O 1
ATOM 741 N N . HIS A 1 92 ? -0.771 8.168 -12.418 1.00 87.88 92 HIS A N 1
ATOM 742 C CA . HIS A 1 92 ? -0.723 9.210 -13.450 1.00 87.88 92 HIS A CA 1
ATOM 743 C C . HIS A 1 92 ? 0.600 9.257 -14.227 1.00 87.88 92 HIS A C 1
ATOM 745 O O . HIS A 1 92 ? 0.616 9.698 -15.382 1.00 87.88 92 HIS A O 1
ATOM 751 N N . HIS A 1 93 ? 1.719 8.855 -13.616 1.00 87.12 93 HIS A N 1
ATOM 752 C CA . HIS A 1 93 ? 3.054 9.105 -14.173 1.00 87.12 93 HIS A CA 1
ATOM 753 C C . HIS A 1 93 ? 3.851 7.841 -14.514 1.00 87.12 93 HIS A C 1
ATOM 755 O O . HIS A 1 93 ? 4.774 7.926 -15.333 1.00 87.12 93 HIS A O 1
ATOM 761 N N . ASP A 1 94 ? 3.512 6.678 -13.954 1.00 87.31 94 ASP A N 1
ATOM 762 C CA . ASP A 1 94 ? 4.246 5.432 -14.179 1.00 87.31 94 ASP A CA 1
ATOM 763 C C . ASP A 1 94 ? 3.642 4.606 -15.326 1.00 87.31 94 ASP A C 1
ATOM 765 O O . ASP A 1 94 ? 2.516 4.101 -15.270 1.00 87.31 94 ASP A O 1
ATOM 769 N N . ARG A 1 95 ? 4.419 4.437 -16.400 1.00 87.94 95 ARG A N 1
ATOM 770 C CA . ARG A 1 95 ? 4.018 3.656 -17.584 1.00 87.94 95 ARG A CA 1
ATOM 771 C C . ARG A 1 95 ? 4.508 2.209 -17.569 1.00 87.94 95 ARG A C 1
ATOM 773 O O . ARG A 1 95 ? 4.313 1.501 -18.556 1.00 87.94 95 ARG A O 1
ATOM 780 N N . GLY A 1 96 ? 5.147 1.763 -16.493 1.00 90.00 96 GLY A N 1
ATOM 781 C CA . GLY A 1 96 ? 5.869 0.501 -16.490 1.00 90.00 96 GLY A CA 1
ATOM 782 C C . GLY A 1 96 ? 7.257 0.600 -17.124 1.00 90.00 96 GLY A C 1
ATOM 783 O O . GLY A 1 96 ? 7.533 1.442 -17.985 1.00 90.00 96 GLY A O 1
ATOM 784 N N . PHE A 1 97 ? 8.148 -0.309 -16.741 1.00 92.44 97 PHE A N 1
ATOM 785 C CA . PHE A 1 97 ? 9.459 -0.431 -17.373 1.00 92.44 97 PHE A CA 1
ATOM 786 C C . PHE A 1 97 ? 9.351 -1.259 -18.654 1.00 92.44 97 PHE A C 1
ATOM 788 O O . PHE A 1 97 ? 8.964 -2.425 -18.611 1.00 92.44 97 PHE A O 1
ATOM 795 N N . LYS A 1 98 ? 9.687 -0.663 -19.807 1.00 90.31 98 LYS A N 1
ATOM 796 C CA . LYS A 1 98 ? 9.538 -1.296 -21.136 1.00 90.31 98 LYS A CA 1
ATOM 797 C C . LYS A 1 98 ? 8.121 -1.854 -21.385 1.00 90.31 98 LYS A C 1
ATOM 799 O O . LYS A 1 98 ? 7.961 -2.886 -22.028 1.00 90.31 98 LYS A O 1
ATOM 804 N N . GLY A 1 99 ? 7.097 -1.182 -20.853 1.00 87.88 99 GLY A N 1
ATOM 805 C CA . GLY A 1 99 ? 5.699 -1.620 -20.935 1.00 87.88 99 GLY A CA 1
ATOM 806 C C . GLY A 1 99 ? 5.300 -2.710 -19.932 1.00 87.88 99 GLY A C 1
ATOM 807 O O . GLY A 1 99 ? 4.137 -3.097 -19.904 1.00 87.88 99 GLY A O 1
ATOM 808 N N . ASN A 1 100 ? 6.219 -3.192 -19.088 1.00 92.25 100 ASN A N 1
ATOM 809 C CA . ASN A 1 100 ? 5.900 -4.083 -17.974 1.00 92.25 100 ASN A CA 1
ATOM 810 C C . ASN A 1 100 ? 5.448 -3.261 -16.758 1.00 92.25 100 ASN A C 1
ATOM 812 O O . ASN A 1 100 ? 6.242 -2.527 -16.166 1.00 92.25 100 ASN A O 1
ATOM 816 N N . THR A 1 101 ? 4.1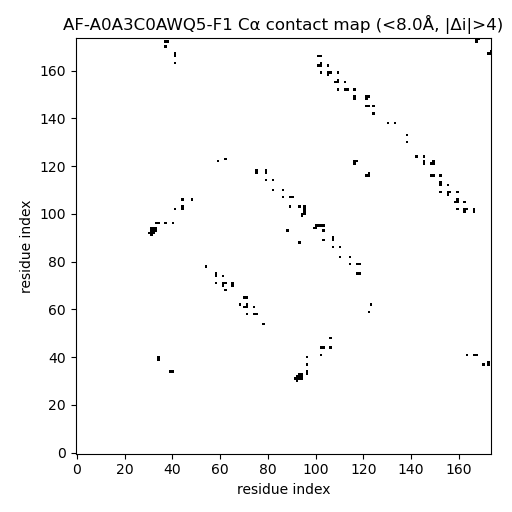80 -3.414 -16.378 1.00 94.50 101 THR A N 1
ATOM 817 C CA . THR A 1 101 ? 3.538 -2.683 -15.277 1.00 94.50 101 THR A CA 1
ATOM 818 C C . THR A 1 101 ? 3.383 -3.517 -14.006 1.00 94.50 101 THR A C 1
ATOM 820 O O . THR A 1 101 ? 2.768 -3.059 -13.052 1.00 94.50 101 THR A O 1
ATOM 823 N N . VAL A 1 102 ? 3.942 -4.729 -13.942 1.00 94.62 102 VAL A N 1
ATOM 824 C CA . VAL A 1 102 ? 3.673 -5.671 -12.840 1.00 94.62 102 VAL A CA 1
ATOM 825 C C . VAL A 1 102 ? 4.102 -5.102 -11.479 1.00 94.62 102 VAL A C 1
ATOM 827 O O . VAL A 1 102 ? 3.368 -5.247 -10.503 1.00 94.62 102 VAL A O 1
ATOM 830 N N . LEU A 1 103 ? 5.239 -4.396 -11.410 1.00 94.31 103 LEU A N 1
ATOM 831 C CA . LEU A 1 103 ? 5.669 -3.687 -10.193 1.00 94.31 103 LEU A CA 1
ATOM 832 C C . LEU A 1 103 ? 4.718 -2.545 -9.824 1.00 94.31 103 LEU A C 1
ATOM 834 O O . LEU A 1 103 ? 4.312 -2.437 -8.667 1.00 94.31 103 LEU A O 1
ATOM 838 N N . ARG A 1 104 ? 4.335 -1.730 -10.812 1.00 94.56 104 ARG A N 1
ATOM 839 C CA . ARG A 1 104 ? 3.372 -0.637 -10.661 1.00 94.56 104 ARG A CA 1
ATOM 840 C C . ARG A 1 104 ? 2.060 -1.127 -10.065 1.00 94.56 104 ARG A C 1
ATOM 842 O O . ARG A 1 104 ? 1.649 -0.680 -8.998 1.00 94.56 104 ARG A O 1
ATOM 849 N N . ASP A 1 105 ? 1.442 -2.085 -10.740 1.00 95.44 105 ASP A N 1
ATOM 850 C CA . ASP A 1 105 ? 0.119 -2.598 -10.405 1.00 95.44 105 ASP A CA 1
ATOM 851 C C . ASP A 1 105 ? 0.158 -3.374 -9.078 1.00 95.44 105 ASP A C 1
ATOM 853 O O . ASP A 1 105 ? -0.771 -3.298 -8.271 1.00 95.44 105 ASP A O 1
ATOM 857 N N . GLY A 1 106 ? 1.265 -4.079 -8.815 1.00 95.12 106 GLY A N 1
ATOM 858 C CA . GLY A 1 106 ? 1.519 -4.746 -7.542 1.00 95.12 106 GLY A CA 1
ATOM 859 C C . GLY A 1 106 ? 1.588 -3.772 -6.365 1.00 95.12 106 GLY A C 1
ATOM 860 O O . GLY A 1 106 ? 0.924 -4.000 -5.354 1.00 95.12 106 GLY A O 1
ATOM 861 N N . LEU A 1 107 ? 2.343 -2.675 -6.499 1.00 94.31 107 LEU A N 1
ATOM 862 C CA . LEU A 1 107 ? 2.479 -1.673 -5.438 1.00 94.31 107 LEU A CA 1
ATOM 863 C C . LEU A 1 107 ? 1.164 -0.927 -5.200 1.00 94.31 107 LEU A C 1
ATOM 865 O O . LEU A 1 107 ? 0.765 -0.767 -4.050 1.00 94.31 107 LEU A O 1
ATOM 869 N N . LEU A 1 108 ? 0.461 -0.525 -6.266 1.00 94.44 108 LEU A N 1
ATOM 870 C CA . LEU A 1 108 ? -0.851 0.125 -6.155 1.00 94.44 108 LEU A CA 1
ATOM 871 C C . LEU A 1 108 ? -1.838 -0.744 -5.373 1.00 94.44 108 LEU A C 1
ATOM 873 O O . LEU A 1 108 ? -2.508 -0.263 -4.459 1.00 94.44 108 LEU A O 1
ATOM 877 N N . ARG A 1 109 ? -1.885 -2.044 -5.680 1.00 94.56 109 ARG A N 1
ATOM 878 C CA . ARG A 1 109 ? -2.771 -2.989 -4.997 1.00 94.56 109 ARG A CA 1
ATOM 879 C C . ARG A 1 109 ? -2.377 -3.226 -3.540 1.00 94.56 109 ARG A C 1
ATOM 881 O O . ARG A 1 109 ? -3.260 -3.285 -2.686 1.00 94.56 109 ARG A O 1
ATOM 888 N N . MET A 1 110 ? -1.082 -3.335 -3.243 1.00 94.44 110 MET A N 1
ATOM 889 C CA . MET A 1 110 ? -0.598 -3.439 -1.863 1.00 94.44 110 MET A CA 1
ATOM 890 C C . MET A 1 110 ? -0.967 -2.183 -1.059 1.00 94.44 110 MET A C 1
ATOM 892 O O . MET A 1 110 ? -1.493 -2.289 0.050 1.00 94.44 110 MET A O 1
ATOM 896 N N . ASN A 1 111 ? -0.761 -0.993 -1.629 1.00 93.69 111 ASN A N 1
ATOM 897 C CA . ASN A 1 111 ? -1.114 0.273 -0.991 1.00 93.69 111 ASN A CA 1
ATOM 898 C C . ASN A 1 111 ? -2.623 0.380 -0.748 1.00 93.69 111 ASN A C 1
ATOM 900 O O . ASN A 1 111 ? -3.030 0.766 0.341 1.00 93.69 111 ASN A O 1
ATOM 904 N N . GLU A 1 112 ? -3.450 -0.023 -1.712 1.00 93.25 112 GLU A N 1
ATOM 905 C CA . GLU A 1 112 ? -4.910 -0.040 -1.571 1.00 93.25 112 GLU A CA 1
ATOM 906 C C . GLU A 1 112 ? -5.366 -0.958 -0.428 1.00 93.25 112 GLU A C 1
ATOM 908 O O . GLU A 1 112 ? -6.184 -0.585 0.411 1.00 93.25 112 GLU A O 1
ATOM 913 N N . LYS A 1 113 ? -4.769 -2.147 -0.321 1.00 92.00 113 LYS A N 1
ATOM 914 C CA . LYS A 1 113 ? -5.039 -3.066 0.792 1.00 92.00 113 LYS A CA 1
ATOM 915 C C . LYS A 1 113 ? -4.562 -2.519 2.132 1.00 92.00 113 LYS A C 1
ATOM 917 O O . LYS A 1 113 ? -5.210 -2.746 3.151 1.00 92.00 113 LYS A O 1
ATOM 922 N N . THR A 1 114 ? -3.477 -1.753 2.126 1.00 90.38 114 THR A N 1
ATOM 923 C CA . THR A 1 114 ? -2.991 -1.062 3.322 1.00 90.38 114 THR A CA 1
ATOM 924 C C . THR A 1 114 ? -3.940 0.051 3.759 1.00 90.38 114 THR A C 1
ATOM 926 O O . THR A 1 114 ? -4.247 0.160 4.944 1.00 90.38 114 THR A O 1
ATOM 929 N N . LEU A 1 115 ? -4.442 0.848 2.811 1.00 92.06 115 LEU A N 1
ATOM 930 C CA . LEU A 1 115 ? -5.448 1.880 3.064 1.00 92.06 115 LEU A CA 1
ATOM 931 C C . LEU A 1 115 ? -6.694 1.267 3.704 1.00 92.06 115 LEU A C 1
ATOM 933 O O . LEU A 1 115 ? -7.099 1.711 4.774 1.00 92.06 115 LEU A O 1
ATOM 937 N N . GLN A 1 116 ? -7.215 0.182 3.125 1.00 91.06 116 GLN A N 1
ATOM 938 C CA . GLN A 1 116 ? -8.351 -0.560 3.680 1.00 91.06 116 GLN A CA 1
ATOM 939 C C . GLN A 1 116 ? -8.077 -1.049 5.109 1.00 91.06 116 GLN A C 1
ATOM 941 O O . GLN A 1 116 ? -8.935 -0.914 5.978 1.00 91.06 116 GLN A O 1
ATOM 946 N N . ALA A 1 117 ? -6.884 -1.588 5.380 1.00 89.12 117 ALA A N 1
ATOM 947 C CA . ALA A 1 117 ? -6.532 -2.072 6.713 1.00 89.12 117 ALA A CA 1
ATOM 9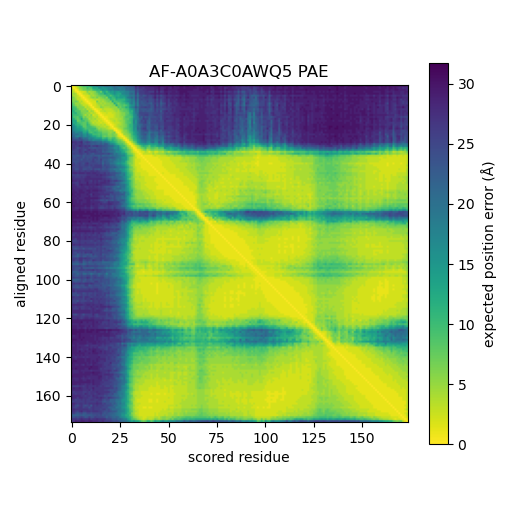48 C C . ALA A 1 117 ? -6.513 -0.944 7.761 1.00 89.12 117 ALA A C 1
ATOM 950 O O . ALA A 1 117 ? -7.017 -1.135 8.870 1.00 89.12 117 ALA A O 1
ATOM 951 N N . ILE A 1 118 ? -5.972 0.229 7.417 1.00 88.19 118 ILE A N 1
ATOM 952 C CA . ILE A 1 118 ? -5.912 1.386 8.321 1.00 88.19 118 ILE A CA 1
ATOM 953 C C . ILE A 1 118 ? -7.296 2.023 8.499 1.00 88.19 118 ILE A C 1
ATOM 955 O O . ILE A 1 118 ? -7.722 2.243 9.630 1.00 88.19 118 ILE A O 1
ATOM 959 N N . GLU A 1 119 ? -8.009 2.309 7.407 1.00 87.75 119 GLU A N 1
ATOM 960 C CA . GLU A 1 119 ? -9.309 2.997 7.442 1.00 87.75 119 GLU A CA 1
ATOM 961 C C . GLU A 1 119 ? -10.373 2.154 8.165 1.00 87.75 119 GLU A C 1
ATOM 963 O O . GLU A 1 119 ? -11.153 2.690 8.949 1.00 87.75 119 GLU A O 1
ATOM 968 N N . ASN A 1 120 ? -10.334 0.825 8.009 1.00 85.56 120 ASN A N 1
ATOM 969 C CA . ASN A 1 120 ? -11.213 -0.095 8.740 1.00 85.56 120 ASN A CA 1
ATOM 970 C C . ASN A 1 120 ? -10.728 -0.398 10.169 1.00 85.56 120 ASN A C 1
ATOM 972 O O . ASN A 1 120 ? -11.295 -1.268 10.829 1.00 85.56 120 ASN A O 1
ATOM 976 N N . LYS A 1 121 ? -9.649 0.249 10.635 1.00 83.50 121 LYS A N 1
ATOM 977 C CA . LYS A 1 121 ? -8.996 -0.021 11.927 1.00 83.50 121 LYS A CA 1
ATOM 978 C C . LYS A 1 121 ? -8.686 -1.507 12.139 1.00 83.50 121 LYS A C 1
ATOM 980 O O . LYS A 1 121 ? -8.710 -1.992 13.263 1.00 83.50 121 LYS A O 1
ATOM 985 N N . THR A 1 122 ? -8.386 -2.243 11.070 1.00 83.25 122 THR A N 1
ATOM 986 C CA . THR A 1 122 ? -8.231 -3.711 11.080 1.00 83.25 122 THR A CA 1
ATOM 987 C C . THR A 1 122 ? -7.159 -4.176 12.072 1.00 83.25 122 THR A C 1
ATOM 989 O O . THR A 1 122 ? -7.272 -5.261 12.633 1.00 83.25 122 THR A O 1
ATOM 992 N N . MET A 1 123 ? -6.145 -3.341 12.318 1.00 80.25 123 MET A N 1
ATOM 993 C CA . MET A 1 123 ? -5.033 -3.618 13.237 1.00 80.25 123 MET A CA 1
ATOM 994 C C . MET A 1 123 ? -5.323 -3.250 14.706 1.00 80.25 123 MET A C 1
ATOM 996 O O . MET A 1 123 ? -4.501 -3.540 15.567 1.00 80.25 123 MET A O 1
ATOM 1000 N N . VAL A 1 124 ? -6.466 -2.621 15.000 1.00 81.06 124 VAL A N 1
ATOM 1001 C CA . VAL A 1 124 ? -6.910 -2.289 16.363 1.00 81.06 124 VAL A CA 1
ATOM 1002 C C . VAL A 1 124 ? -7.814 -3.420 16.847 1.00 81.06 124 VAL A C 1
ATOM 1004 O O . VAL A 1 124 ? -8.929 -3.581 16.351 1.00 81.06 124 VAL A O 1
ATOM 1007 N N . LEU A 1 125 ? -7.315 -4.260 17.750 1.00 73.25 125 LEU A N 1
ATOM 1008 C CA . LEU A 1 125 ? -8.024 -5.463 18.215 1.00 73.25 125 LEU A CA 1
ATOM 1009 C C . LEU A 1 125 ? -8.763 -5.244 19.543 1.00 73.25 125 LEU A C 1
ATOM 1011 O O . LEU A 1 125 ? -9.634 -6.030 19.909 1.00 73.25 125 LEU A O 1
ATOM 1015 N N . ASP A 1 126 ? -8.436 -4.164 20.236 1.00 71.50 126 ASP A N 1
ATOM 1016 C CA . ASP A 1 126 ? -8.872 -3.796 21.579 1.00 71.50 126 ASP A CA 1
ATOM 1017 C C . ASP A 1 126 ? -9.870 -2.628 21.585 1.00 71.50 126 ASP A C 1
ATOM 1019 O O . ASP A 1 126 ? -10.010 -1.933 22.585 1.00 71.50 126 ASP A O 1
ATOM 1023 N N . ASP A 1 127 ? -10.598 -2.421 20.483 1.00 70.12 127 ASP A N 1
ATOM 1024 C CA . ASP A 1 127 ? -11.636 -1.388 20.368 1.00 70.12 127 ASP A CA 1
ATOM 1025 C C . ASP A 1 127 ? -12.867 -1.749 21.230 1.00 70.12 127 ASP A C 1
ATOM 1027 O O . ASP A 1 127 ? -13.881 -2.244 20.729 1.00 70.12 127 ASP A O 1
ATOM 1031 N N . TYR A 1 128 ? -12.739 -1.553 22.547 1.00 65.56 128 TYR A N 1
ATOM 1032 C CA . TYR A 1 128 ? -13.755 -1.844 23.563 1.00 65.56 128 TYR A CA 1
ATOM 1033 C C . TYR A 1 128 ? -15.046 -1.059 23.333 1.00 65.56 128 TYR A C 1
ATOM 1035 O O . TYR A 1 128 ? -16.130 -1.613 23.516 1.00 65.56 128 TYR A O 1
ATOM 1043 N N . ASP A 1 129 ? -14.946 0.192 22.888 1.00 67.62 129 ASP A N 1
ATOM 1044 C CA . ASP A 1 129 ? -16.109 1.033 22.605 1.00 67.62 129 ASP A CA 1
ATOM 1045 C C . ASP A 1 129 ? -16.929 0.477 21.436 1.00 67.62 129 ASP A C 1
ATOM 1047 O O . ASP A 1 129 ? -18.153 0.452 21.503 1.00 67.62 129 ASP A O 1
ATOM 1051 N N . SER A 1 130 ? -16.281 -0.068 20.399 1.00 68.00 130 SER A N 1
ATOM 1052 C CA . SER A 1 130 ? -16.986 -0.745 19.299 1.00 68.00 130 SER A CA 1
ATOM 1053 C C . SER A 1 130 ? -17.579 -2.112 19.673 1.00 68.00 130 SER A C 1
ATOM 1055 O O . SER A 1 130 ? -18.407 -2.652 18.934 1.00 68.00 130 SER A O 1
ATOM 1057 N N . GLN A 1 131 ? -17.133 -2.703 20.787 1.00 72.06 131 GLN A N 1
ATOM 1058 C CA . GLN A 1 131 ? -17.498 -4.059 21.208 1.00 72.06 131 GLN A CA 1
ATOM 1059 C C . GLN A 1 131 ? -18.504 -4.086 22.364 1.00 72.06 131 GLN A C 1
ATOM 1061 O O . GLN A 1 131 ? -19.177 -5.101 22.541 1.00 72.06 131 GLN A O 1
ATOM 1066 N N . ASN A 1 132 ? -18.636 -3.001 23.134 1.00 76.75 132 ASN A N 1
ATOM 1067 C CA . ASN A 1 132 ? -19.456 -2.963 24.350 1.00 76.75 132 ASN A CA 1
ATOM 1068 C C . ASN A 1 132 ? -20.969 -3.148 24.091 1.00 76.75 132 ASN A C 1
ATOM 1070 O O . ASN A 1 132 ? -21.676 -3.674 24.949 1.00 76.75 132 ASN A O 1
ATOM 1074 N N . GLU A 1 133 ? -21.452 -2.784 22.901 1.00 81.88 133 GLU A N 1
ATOM 1075 C CA . GLU A 1 133 ? -22.845 -2.931 22.460 1.00 81.88 133 GLU A CA 1
ATOM 1076 C C . GLU A 1 133 ? -23.103 -4.265 21.735 1.00 81.88 133 GLU A C 1
ATOM 1078 O O . GLU A 1 133 ? -24.249 -4.617 21.437 1.00 81.88 133 GLU A O 1
ATOM 1083 N N . LEU A 1 134 ? -22.053 -5.039 21.440 1.00 85.06 134 LEU A N 1
ATOM 1084 C CA . LEU A 1 134 ? -22.171 -6.293 20.706 1.00 85.06 134 LEU A CA 1
ATOM 1085 C C . LEU A 1 134 ? -22.462 -7.469 21.644 1.00 85.06 134 LEU A C 1
ATOM 1087 O O . LEU A 1 134 ? -21.856 -7.650 22.696 1.00 85.06 134 LEU A O 1
ATOM 1091 N N . SER A 1 135 ? -23.350 -8.365 21.202 1.00 89.81 135 SER A N 1
ATOM 1092 C CA . SER A 1 135 ? -23.459 -9.696 21.814 1.00 89.81 135 SER A CA 1
ATOM 1093 C C . SER A 1 135 ? -22.137 -10.464 21.688 1.00 89.81 135 SER A C 1
ATOM 1095 O O . SER A 1 135 ? -21.383 -10.237 20.743 1.00 89.81 135 SER A O 1
ATOM 1097 N N . LEU A 1 136 ? -21.900 -11.469 22.540 1.00 87.19 136 LEU A N 1
ATOM 1098 C CA . LEU A 1 136 ? -20.728 -12.354 22.426 1.00 87.19 136 LEU A CA 1
ATOM 1099 C C . LEU A 1 136 ? -20.554 -12.931 21.007 1.00 87.19 136 LEU A C 1
ATOM 1101 O O . LEU A 1 136 ? -19.445 -12.993 20.484 1.00 87.19 136 LEU A O 1
ATOM 1105 N N . LYS A 1 137 ? -21.660 -13.301 20.345 1.00 90.00 137 LYS A N 1
ATOM 1106 C CA . LYS A 1 137 ? -21.644 -13.764 18.948 1.00 90.00 137 LYS A CA 1
ATOM 1107 C C . LYS A 1 137 ? -21.178 -12.665 17.983 1.00 90.00 137 LYS A C 1
ATOM 1109 O O . LYS A 1 137 ? -20.450 -12.959 17.040 1.00 90.00 137 LYS A O 1
ATOM 1114 N N . GLY A 1 138 ? -21.601 -11.423 18.213 1.00 86.19 138 GLY A N 1
ATOM 1115 C CA . GLY A 1 138 ? -21.174 -10.253 17.444 1.00 86.19 138 GLY A CA 1
ATOM 1116 C C . GLY A 1 138 ? -19.691 -9.938 17.638 1.00 86.19 138 GLY A C 1
ATOM 1117 O O . GLY A 1 138 ? -18.996 -9.709 16.654 1.00 86.19 138 GLY A O 1
ATOM 1118 N N . ILE A 1 139 ? -19.196 -10.025 18.876 1.00 84.19 139 ILE A N 1
ATOM 1119 C CA . ILE A 1 139 ? -17.774 -9.857 19.206 1.00 84.19 139 ILE A CA 1
ATOM 1120 C C . ILE A 1 139 ? -16.930 -10.904 18.466 1.00 84.19 139 ILE A C 1
ATOM 1122 O O . ILE A 1 139 ? -15.999 -10.548 17.751 1.00 84.19 139 ILE A O 1
ATOM 1126 N N . ILE A 1 140 ? -17.297 -12.190 18.547 1.00 86.94 140 ILE A N 1
ATOM 1127 C CA . ILE A 1 140 ? -16.584 -13.274 17.845 1.00 86.94 140 ILE A CA 1
ATOM 1128 C C . ILE A 1 140 ? -16.594 -13.059 16.325 1.00 86.94 140 ILE A C 1
ATOM 1130 O O . ILE A 1 140 ? -15.567 -13.219 15.669 1.00 86.94 140 ILE A O 1
ATOM 1134 N N . ALA A 1 141 ? -17.737 -12.676 15.747 1.00 87.56 141 ALA A N 1
ATOM 1135 C CA . ALA A 1 141 ? -17.828 -12.396 14.316 1.00 87.56 141 ALA A CA 1
ATOM 1136 C C . ALA A 1 141 ? -16.913 -11.231 13.895 1.00 87.56 141 ALA A C 1
ATOM 1138 O O . ALA A 1 141 ? -16.259 -11.316 12.856 1.00 87.56 141 ALA A O 1
ATOM 1139 N N . ASN A 1 142 ? -16.831 -10.181 14.718 1.00 84.56 142 ASN A N 1
ATOM 1140 C CA . ASN A 1 142 ? -15.950 -9.039 14.494 1.00 84.56 142 ASN A CA 1
ATOM 1141 C C . ASN A 1 142 ? -14.468 -9.454 14.530 1.00 84.56 142 ASN A C 1
ATOM 1143 O O . ASN A 1 142 ? -13.729 -9.144 13.596 1.00 84.56 142 ASN A O 1
ATOM 1147 N N . PHE A 1 143 ? -14.054 -10.232 15.538 1.00 85.50 143 PHE A N 1
ATOM 1148 C CA . PHE A 1 143 ? -12.690 -10.768 15.624 1.00 85.50 143 PHE A CA 1
ATOM 1149 C C . PHE A 1 143 ? -12.322 -11.619 14.406 1.00 85.50 143 PHE A C 1
ATOM 1151 O O . PHE A 1 143 ? -11.294 -11.364 13.784 1.00 85.50 143 PHE A O 1
ATOM 1158 N N . ASN A 1 144 ? -13.182 -12.560 14.008 1.00 87.81 144 ASN A N 1
ATOM 1159 C CA . ASN A 1 144 ? -12.932 -13.415 12.842 1.00 87.81 144 ASN A CA 1
ATOM 1160 C C . ASN A 1 144 ? -12.804 -12.594 11.545 1.00 87.81 144 ASN A C 1
ATOM 1162 O O . ASN A 1 144 ? -11.966 -12.880 10.690 1.00 87.81 144 ASN A O 1
ATOM 1166 N N . GLN A 1 145 ? -13.626 -11.551 11.388 1.00 87.62 145 GLN A N 1
ATOM 1167 C CA . GLN A 1 145 ? -13.538 -10.645 10.244 1.00 87.62 145 GLN A CA 1
ATOM 1168 C C . GLN A 1 145 ? -12.222 -9.855 10.239 1.00 87.62 145 GLN A C 1
ATOM 1170 O O . GLN A 1 145 ? -11.601 -9.710 9.180 1.00 87.62 145 GLN A O 1
ATOM 1175 N N . ARG A 1 146 ? -11.785 -9.345 11.398 1.00 86.50 146 ARG A N 1
ATOM 1176 C CA . ARG A 1 146 ? -10.500 -8.643 11.534 1.00 86.50 146 ARG A CA 1
ATOM 1177 C C . ARG A 1 146 ? -9.330 -9.577 11.248 1.00 86.50 146 ARG A C 1
ATOM 1179 O O . ARG A 1 146 ? -8.479 -9.220 10.442 1.00 86.50 146 ARG A O 1
ATOM 1186 N N . GLU A 1 147 ? -9.326 -10.783 11.809 1.00 87.38 147 GLU A N 1
ATOM 1187 C CA . GLU A 1 147 ? -8.304 -11.803 11.546 1.00 87.38 147 GLU A CA 1
ATOM 1188 C C . GLU A 1 147 ? -8.200 -12.112 10.048 1.00 87.38 147 GLU A C 1
ATOM 1190 O O . GLU A 1 147 ? -7.125 -11.987 9.459 1.00 87.38 147 GLU A O 1
ATOM 1195 N N . SER A 1 148 ? -9.330 -12.398 9.393 1.00 89.88 148 SER A N 1
ATOM 1196 C CA . SER A 1 148 ? -9.364 -12.612 7.944 1.00 89.88 148 SER A CA 1
ATOM 1197 C C . SER A 1 148 ? -8.824 -11.409 7.164 1.00 89.88 148 SER A C 1
ATOM 1199 O O . SER A 1 148 ? -8.182 -11.588 6.129 1.00 89.88 148 SER A O 1
ATOM 1201 N N . SER A 1 149 ? -9.094 -10.185 7.619 1.00 88.88 149 SER A N 1
ATOM 1202 C CA . SER A 1 149 ? -8.642 -8.964 6.943 1.00 88.88 149 SER A CA 1
ATOM 1203 C C . SER A 1 149 ? -7.134 -8.749 7.117 1.00 88.88 149 SER A C 1
ATOM 1205 O O . SER A 1 149 ? -6.454 -8.364 6.165 1.00 88.88 149 SER A O 1
ATOM 1207 N N . ILE A 1 150 ? -6.589 -9.069 8.297 1.00 88.50 150 ILE A N 1
ATOM 1208 C CA . ILE A 1 150 ? -5.145 -9.080 8.574 1.00 88.50 150 ILE A CA 1
ATOM 1209 C C . ILE A 1 150 ? -4.441 -10.108 7.680 1.00 88.50 150 ILE A C 1
ATOM 1211 O O . ILE A 1 150 ? -3.419 -9.792 7.069 1.00 88.50 150 ILE A O 1
ATOM 1215 N N . MET A 1 151 ? -4.994 -11.318 7.555 1.00 89.38 151 MET A N 1
ATOM 1216 C CA . MET A 1 151 ? -4.432 -12.358 6.689 1.00 89.38 151 MET A CA 1
ATOM 1217 C C . MET A 1 151 ? -4.370 -11.907 5.226 1.00 89.38 151 MET A C 1
ATOM 1219 O O . MET A 1 151 ? -3.303 -11.963 4.617 1.00 89.38 151 MET A O 1
ATOM 1223 N N . GLN A 1 152 ? -5.475 -11.384 4.684 1.00 89.88 152 GLN A N 1
ATOM 1224 C CA . GLN A 1 152 ? -5.519 -10.863 3.310 1.00 89.88 152 GLN A CA 1
ATOM 1225 C C . GLN A 1 152 ? -4.512 -9.729 3.084 1.00 89.88 152 GLN A C 1
ATOM 1227 O O . GLN A 1 152 ? -3.891 -9.640 2.025 1.00 89.88 152 GLN A O 1
ATOM 1232 N N . TYR A 1 153 ? -4.332 -8.857 4.077 1.00 90.00 153 TYR A N 1
ATOM 1233 C CA . TYR A 1 153 ? -3.330 -7.800 4.020 1.00 90.00 153 TYR A CA 1
ATOM 1234 C C . TYR A 1 153 ? -1.904 -8.369 3.919 1.00 90.00 153 TYR A C 1
ATOM 1236 O O . TYR A 1 153 ? -1.153 -7.991 3.017 1.00 90.00 153 TYR A O 1
ATOM 1244 N N . PHE A 1 154 ? -1.537 -9.329 4.776 1.00 89.62 154 PHE A N 1
ATOM 1245 C CA . PHE A 1 154 ? -0.218 -9.972 4.724 1.00 89.62 154 PHE A CA 1
ATOM 1246 C C . PHE A 1 154 ? 0.017 -10.762 3.434 1.00 89.62 154 PHE A C 1
ATOM 1248 O O . PHE A 1 154 ? 1.133 -10.773 2.908 1.00 89.62 154 PHE A O 1
ATOM 1255 N N . GLU A 1 155 ? -1.015 -11.408 2.896 1.00 92.56 155 GLU A N 1
ATOM 1256 C CA . GLU A 1 155 ? -0.933 -12.085 1.602 1.00 92.56 155 GLU A CA 1
ATOM 1257 C C . GLU A 1 155 ? -0.539 -11.124 0.476 1.00 92.56 155 GLU A C 1
ATOM 1259 O O . GLU A 1 155 ? 0.282 -11.487 -0.371 1.00 92.56 155 GLU A O 1
ATOM 1264 N N . GLU A 1 156 ? -1.062 -9.897 0.480 1.00 92.62 156 GLU A N 1
ATOM 1265 C CA . GLU A 1 156 ? -0.764 -8.892 -0.544 1.00 92.62 156 GLU A CA 1
ATOM 1266 C C . GLU A 1 156 ? 0.637 -8.285 -0.377 1.00 92.62 156 GLU A C 1
ATOM 1268 O O . GLU A 1 156 ? 1.323 -8.092 -1.382 1.00 92.62 156 GLU A O 1
ATOM 1273 N N . ILE A 1 157 ? 1.134 -8.105 0.857 1.00 91.38 157 ILE A N 1
ATOM 1274 C CA . ILE A 1 157 ? 2.557 -7.776 1.088 1.00 91.38 157 ILE A CA 1
ATOM 1275 C C . ILE A 1 157 ? 3.449 -8.868 0.489 1.00 91.38 157 ILE A C 1
ATOM 1277 O O . ILE A 1 157 ? 4.347 -8.597 -0.308 1.00 91.38 157 ILE A O 1
ATOM 1281 N N . ASN A 1 158 ? 3.181 -10.127 0.840 1.00 93.75 158 ASN A N 1
ATOM 1282 C CA . ASN A 1 158 ? 3.969 -11.261 0.360 1.00 93.75 158 ASN A CA 1
ATOM 1283 C C . ASN A 1 158 ? 3.883 -11.410 -1.161 1.00 93.75 158 ASN A C 1
ATOM 1285 O O . ASN A 1 158 ? 4.840 -11.827 -1.816 1.00 93.75 158 ASN A O 1
ATOM 1289 N N . ARG A 1 159 ? 2.733 -11.074 -1.745 1.00 95.69 159 ARG A N 1
ATOM 1290 C CA . ARG A 1 159 ? 2.550 -11.046 -3.191 1.00 95.69 159 ARG A CA 1
ATOM 1291 C C . ARG A 1 159 ? 3.415 -9.978 -3.845 1.00 95.69 159 ARG A C 1
ATOM 1293 O O . ARG A 1 159 ? 4.041 -10.279 -4.859 1.00 95.69 159 ARG A O 1
ATOM 1300 N N . PHE A 1 160 ? 3.500 -8.785 -3.265 1.00 95.69 160 PHE A N 1
ATOM 1301 C CA . PHE A 1 160 ? 4.373 -7.738 -3.782 1.00 95.69 160 PHE A CA 1
ATOM 1302 C C . PHE A 1 160 ? 5.862 -8.115 -3.690 1.00 95.69 160 PHE A C 1
ATOM 1304 O O . PHE A 1 160 ? 6.618 -7.873 -4.631 1.00 95.69 160 PHE A O 1
ATOM 1311 N N . GLU A 1 161 ? 6.285 -8.801 -2.623 1.00 94.69 161 GLU A N 1
ATOM 1312 C CA . GLU A 1 161 ? 7.645 -9.357 -2.529 1.00 94.69 161 GLU A CA 1
ATOM 1313 C C . GLU A 1 161 ? 7.961 -10.351 -3.649 1.00 94.69 161 GLU A C 1
ATOM 1315 O O . GLU A 1 161 ? 9.021 -10.273 -4.275 1.00 94.69 161 GLU A O 1
ATOM 1320 N N . ARG A 1 162 ? 7.028 -11.266 -3.944 1.00 96.25 162 ARG A N 1
ATOM 1321 C CA . ARG A 1 162 ? 7.186 -12.209 -5.060 1.00 96.25 162 ARG A CA 1
ATOM 1322 C C . ARG A 1 162 ? 7.277 -11.482 -6.395 1.00 96.25 162 ARG A C 1
ATOM 1324 O O . ARG A 1 162 ? 8.197 -11.762 -7.153 1.00 96.25 162 ARG A O 1
ATOM 1331 N N . ILE A 1 163 ? 6.407 -10.500 -6.628 1.00 96.75 163 ILE A N 1
ATOM 1332 C CA . ILE A 1 163 ? 6.432 -9.652 -7.827 1.00 96.75 163 ILE A CA 1
ATOM 1333 C C . ILE A 1 163 ? 7.799 -8.977 -8.003 1.00 96.75 163 ILE A C 1
ATOM 1335 O O . ILE A 1 163 ? 8.365 -9.021 -9.094 1.00 96.75 163 ILE A O 1
ATOM 1339 N N . LYS A 1 164 ? 8.369 -8.392 -6.940 1.00 95.50 164 LYS A N 1
ATOM 1340 C CA . LYS A 1 164 ? 9.714 -7.797 -6.998 1.00 95.50 164 LYS A CA 1
ATOM 1341 C C . LYS A 1 164 ? 10.777 -8.827 -7.363 1.00 95.50 164 LYS A C 1
ATOM 1343 O O . LYS A 1 164 ? 11.619 -8.553 -8.213 1.00 95.50 164 LYS A O 1
ATOM 1348 N N . LYS A 1 165 ? 10.735 -10.010 -6.747 1.00 95.06 165 LYS A N 1
ATOM 1349 C CA . LYS A 1 165 ? 11.692 -11.085 -7.026 1.00 95.06 165 LYS A CA 1
ATOM 1350 C C . LYS A 1 165 ? 11.586 -11.578 -8.471 1.00 95.06 165 LYS A C 1
ATOM 1352 O O . LYS A 1 165 ? 12.602 -11.695 -9.145 1.00 95.06 165 LYS A O 1
ATOM 1357 N N . GLU A 1 166 ? 10.374 -11.830 -8.952 1.00 95.62 166 GLU A N 1
ATOM 1358 C CA . GLU A 1 166 ? 10.101 -12.266 -10.326 1.00 95.62 166 GLU A CA 1
ATOM 1359 C C . GLU A 1 166 ? 10.543 -11.215 -11.348 1.00 95.62 166 GLU A C 1
ATOM 1361 O O . GLU A 1 166 ? 11.194 -11.552 -12.334 1.00 95.62 166 GLU A O 1
ATOM 1366 N N . PHE A 1 167 ? 10.273 -9.934 -11.079 1.00 95.50 167 PHE A N 1
ATOM 1367 C CA . PHE A 1 167 ? 10.770 -8.834 -11.901 1.00 95.50 167 PHE A CA 1
ATOM 1368 C C . PHE A 1 167 ? 12.305 -8.784 -11.909 1.00 95.50 167 PHE A C 1
ATOM 1370 O O . PHE A 1 167 ? 12.911 -8.584 -12.960 1.00 95.50 167 PHE A O 1
ATOM 1377 N N . GLY A 1 168 ? 12.942 -8.991 -10.752 1.00 94.00 168 GLY A N 1
ATOM 1378 C CA . GLY A 1 168 ? 14.398 -9.069 -10.633 1.00 94.00 168 GLY A CA 1
ATOM 1379 C C . GLY A 1 168 ? 15.000 -10.164 -11.513 1.00 94.00 168 GLY A C 1
ATOM 1380 O O . GLY A 1 168 ? 15.927 -9.887 -12.268 1.00 94.00 168 GLY A O 1
ATOM 1381 N N . VAL A 1 169 ? 14.408 -11.362 -11.493 1.00 94.88 169 VAL A N 1
ATOM 1382 C CA . VAL A 1 169 ? 14.806 -12.486 -12.356 1.00 94.88 169 VAL A CA 1
ATOM 1383 C C . VAL A 1 169 ? 14.578 -12.166 -13.834 1.00 94.88 169 VAL A C 1
ATOM 1385 O O . VAL A 1 169 ? 15.450 -12.418 -14.653 1.00 94.88 169 VAL A O 1
ATOM 1388 N N . GLN A 1 170 ? 13.434 -11.574 -14.193 1.00 94.69 170 GLN A N 1
ATOM 1389 C CA . GLN A 1 170 ? 13.100 -11.245 -15.585 1.00 94.69 170 GLN A CA 1
ATOM 1390 C C . GLN A 1 170 ? 14.107 -10.287 -16.247 1.00 94.69 170 GLN A C 1
ATOM 1392 O O . GLN A 1 170 ? 14.251 -10.297 -17.470 1.00 94.69 170 GLN A O 1
ATOM 1397 N N . TYR A 1 171 ? 14.757 -9.430 -15.459 1.00 94.44 171 TYR A N 1
ATOM 1398 C CA . TYR A 1 171 ? 15.679 -8.405 -15.948 1.00 94.44 171 TYR A CA 1
ATOM 1399 C C . TYR A 1 171 ? 17.125 -8.602 -15.472 1.00 94.44 171 TYR A C 1
ATOM 1401 O O . TYR A 1 171 ? 17.897 -7.642 -15.513 1.00 94.44 171 TYR A O 1
ATOM 1409 N N . ASP A 1 172 ? 17.479 -9.814 -15.033 1.00 93.25 172 ASP A N 1
ATOM 1410 C CA . ASP A 1 172 ? 18.828 -10.203 -14.600 1.00 93.25 172 ASP A CA 1
ATOM 1411 C C . ASP A 1 17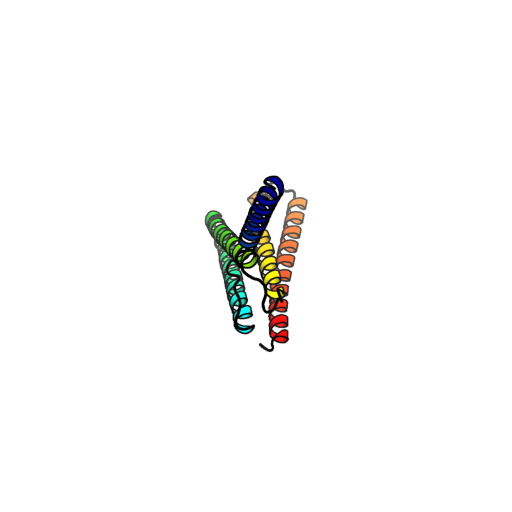2 ? 19.424 -9.265 -13.528 1.00 93.25 172 ASP A C 1
ATOM 1413 O O . ASP A 1 172 ? 20.566 -8.808 -13.611 1.00 93.25 172 ASP A O 1
ATOM 1417 N N . LEU A 1 173 ? 18.618 -8.922 -12.518 1.00 87.88 173 LEU A N 1
ATOM 1418 C CA . LEU A 1 173 ? 18.996 -8.024 -11.415 1.00 87.88 173 LEU A CA 1
ATOM 1419 C C . LEU A 1 173 ? 19.400 -8.761 -10.128 1.00 87.88 173 LEU A C 1
ATOM 1421 O O . LEU A 1 173 ? 19.777 -8.107 -9.153 1.00 87.88 173 LEU A O 1
ATOM 1425 N N . THR A 1 174 ? 19.278 -10.088 -10.120 1.00 63.94 174 THR A N 1
ATOM 1426 C CA . THR A 1 174 ? 19.482 -10.988 -8.971 1.00 63.94 174 THR A CA 1
ATOM 1427 C C . THR A 1 174 ? 20.395 -12.138 -9.325 1.00 63.94 174 THR A C 1
ATOM 1429 O O . THR A 1 174 ? 20.188 -12.698 -10.422 1.00 63.94 174 THR A O 1
#

Foldseek 3Di:
DVVVVVVVVVVVVVVVVVVVVVVVPPPDPPAADADPALVVVLVVLVVLLVVLVVLVVVLLCCLVPDPDVVRSVVSLVVLLVVLVVVLVCLVVRYCDHVNDCLLSVLSNVLSVLVNVCSVVVLSNLPPCVVPVPDDPVRNVVSNVVSVVSVVVSVVSSVVSVVSSVVSCVVRVND

Secondary structure (DSSP, 8-state):
-HHHHHHHHHHHHHHHHHHHHHHH-S---------SSHHHHHHHHHHHHHHHHHHHHHHHHHHHH-SSHHHHHHHHHHHHHHHHHHHHHHHHH---BTTB-HHHHHHHHHHHHHHHHHHTTTT----HHHHTTS-HHHHHHHHHHHHHHHHHHHHHHHHHHHHHHHHHHHTT--

pLDDT: mean 81.73, std 13.38, range [44.72, 96.75]

Mean predicted aligned error: 11.33 Å

Solvent-accessible surface area (backbone atoms only — not comparable to full-atom values): 9828 Å² total; per-residue (Å²): 122,69,74,60,58,56,50,54,53,50,52,52,51,52,53,51,51,54,54,52,54,55,68,71,64,59,78,74,81,70,78,53,64,77,66,94,42,72,66,62,45,55,52,53,54,48,52,55,51,53,50,49,55,50,52,52,49,55,38,52,50,33,56,76,70,44,96,44,72,68,58,32,50,54,46,46,51,56,50,47,54,50,48,52,51,50,43,52,50,44,71,76,25,53,64,40,66,95,70,48,39,65,64,59,57,36,50,46,51,34,48,52,44,48,44,53,36,57,76,68,42,44,85,59,85,77,58,54,82,80,40,73,85,44,53,74,71,51,44,52,52,50,52,53,52,29,52,54,50,50,50,55,40,52,52,38,52,54,47,38,54,48,48,53,51,52,52,27,57,78,67,71,72,110